Protein AF-A0A7S3DU22-F1 (afdb_monomer_lite)

InterPro domains:
  IPR006869 Domain of unknown function DUF547 [PF04784] (2-122)

Organism: NCBI:txid265537

Foldseek 3Di:
DLLQVLLLVLQVLLVVLCVPPNCDPDPVSNVCQQVPRWDDDPPDIDGNLCSVCVAQVLQHDDVPHPHTPADPPDRPCNVRHDPDHDPLSVLSHCSPDPQNDPLNGADPVCNVVSSVVSVVSQCPPPVRDDDDPVPD

Radius of gyration: 16.0 Å; chains: 1; bounding box: 36×50×36 Å

Secondary structure (DSSP, 8-state):
-HHHHHHHHHHHHHHHHHHHH---SSHHHHHHHHHH-EEEETTEEEEHHIIIIIIITTTPPPTT-SS-SS-TTT-TTGGGS-SS--TTHHHHS--S-TT--S-----TTTHHHHHHHHHHHHHH-TTT----GGG-

Structure (mmCIF, N/CA/C/O backbone):
data_AF-A0A7S3DU22-F1
#
_entry.id   AF-A0A7S3DU22-F1
#
loop_
_atom_site.group_PDB
_atom_site.id
_atom_site.type_symbol
_atom_site.label_atom_id
_atom_site.label_alt_id
_atom_site.label_comp_id
_atom_site.label_asym_id
_atom_site.label_entity_id
_atom_site.label_seq_id
_atom_site.pdbx_PDB_ins_code
_atom_site.Cartn_x
_atom_site.Cartn_y
_atom_site.Cartn_z
_atom_site.occupancy
_atom_site.B_iso_or_equiv
_atom_site.auth_seq_id
_atom_site.auth_comp_id
_atom_site.auth_asym_id
_atom_site.auth_atom_id
_atom_site.pdbx_PDB_model_num
ATOM 1 N N . GLY A 1 1 ? -15.114 -3.976 3.021 1.00 79.69 1 GLY A N 1
ATOM 2 C CA . GLY A 1 1 ? -15.149 -2.607 2.459 1.00 79.69 1 GLY A CA 1
ATOM 3 C C . GLY A 1 1 ? -13.791 -1.922 2.458 1.00 79.69 1 GLY A C 1
ATOM 4 O O . GLY A 1 1 ? -13.245 -1.706 1.386 1.00 79.69 1 GLY A O 1
ATOM 5 N N . LYS A 1 2 ? -13.239 -1.592 3.639 1.00 89.19 2 LYS A N 1
ATOM 6 C CA . LYS A 1 2 ? -11.999 -0.796 3.783 1.00 89.19 2 LYS A CA 1
ATOM 7 C C . LYS A 1 2 ? -10.802 -1.326 2.975 1.00 89.19 2 LYS A C 1
ATOM 9 O O . LYS A 1 2 ? -10.173 -0.548 2.272 1.00 89.19 2 LYS A O 1
ATOM 14 N N . ILE A 1 3 ? -10.529 -2.634 3.031 1.00 93.38 3 ILE A N 1
ATOM 15 C CA . ILE A 1 3 ? -9.405 -3.255 2.303 1.00 93.38 3 ILE A CA 1
ATOM 16 C C . ILE A 1 3 ? -9.592 -3.134 0.784 1.00 93.38 3 ILE A C 1
ATOM 18 O O . ILE A 1 3 ? -8.701 -2.630 0.115 1.00 93.38 3 ILE A O 1
ATOM 22 N N . ALA A 1 4 ? -10.762 -3.509 0.252 1.00 93.75 4 ALA A N 1
ATOM 23 C CA . ALA A 1 4 ? -11.066 -3.396 -1.179 1.00 93.75 4 ALA A CA 1
ATOM 24 C C . ALA A 1 4 ? -10.881 -1.956 -1.693 1.00 93.75 4 ALA A C 1
ATOM 26 O O . ALA A 1 4 ? -10.194 -1.727 -2.685 1.00 93.75 4 ALA A O 1
ATOM 27 N N . PHE A 1 5 ? -11.424 -0.972 -0.964 1.00 93.50 5 PHE A N 1
ATOM 28 C CA . PHE A 1 5 ? -11.207 0.445 -1.265 1.00 93.50 5 PHE A CA 1
ATOM 29 C C . PHE A 1 5 ? -9.720 0.815 -1.238 1.00 93.50 5 PHE A C 1
ATOM 31 O O . PHE A 1 5 ? -9.230 1.460 -2.161 1.00 93.50 5 PHE A O 1
ATOM 38 N N . GLY A 1 6 ? -8.999 0.395 -0.198 1.00 94.19 6 GLY A N 1
ATOM 39 C CA . GLY A 1 6 ? -7.589 0.717 -0.036 1.00 94.19 6 GLY A CA 1
ATOM 40 C C . GLY A 1 6 ? -6.708 0.124 -1.137 1.00 94.19 6 GLY A C 1
ATOM 41 O O . GLY A 1 6 ? -5.848 0.837 -1.648 1.00 94.19 6 GLY A O 1
ATOM 42 N N . ILE A 1 7 ? -6.948 -1.122 -1.554 1.00 93.88 7 ILE A N 1
ATOM 43 C CA . ILE A 1 7 ? -6.224 -1.751 -2.669 1.00 93.88 7 ILE A CA 1
ATOM 44 C C . ILE A 1 7 ? -6.516 -1.007 -3.976 1.00 93.88 7 ILE A C 1
ATOM 46 O O . ILE A 1 7 ? -5.590 -0.602 -4.676 1.00 93.88 7 ILE A O 1
ATOM 50 N N . ASN A 1 8 ? -7.793 -0.758 -4.282 1.00 93.38 8 ASN A N 1
ATOM 51 C CA . ASN A 1 8 ? -8.176 -0.056 -5.508 1.00 93.38 8 ASN A CA 1
ATOM 52 C C . ASN A 1 8 ? -7.576 1.349 -5.582 1.00 93.38 8 ASN A C 1
ATOM 54 O O . ASN A 1 8 ? -7.065 1.749 -6.628 1.00 93.38 8 ASN A O 1
ATOM 58 N N . LEU A 1 9 ? -7.620 2.095 -4.476 1.00 94.12 9 LEU A N 1
ATOM 59 C CA . LEU A 1 9 ? -7.072 3.443 -4.426 1.00 94.12 9 LEU A CA 1
ATOM 60 C C . LEU A 1 9 ? -5.546 3.428 -4.565 1.00 94.12 9 LEU A C 1
ATOM 62 O O . LEU A 1 9 ? -5.014 4.230 -5.326 1.00 94.12 9 LEU A O 1
ATOM 66 N N . TYR A 1 10 ? -4.843 2.490 -3.921 1.00 93.75 10 TYR A N 1
ATOM 67 C CA . TYR A 1 10 ? -3.401 2.315 -4.125 1.00 93.75 10 TYR A CA 1
ATOM 68 C C . TYR A 1 10 ? -3.068 2.047 -5.596 1.00 93.75 10 TYR A C 1
ATOM 70 O O . TYR A 1 10 ? -2.257 2.759 -6.186 1.00 93.75 10 TYR A O 1
ATOM 78 N N . ASN A 1 11 ? -3.751 1.077 -6.212 1.00 91.75 11 ASN A N 1
ATOM 79 C CA . ASN A 1 11 ? -3.520 0.687 -7.603 1.00 91.75 11 ASN A CA 1
ATOM 80 C C . ASN A 1 11 ? -3.802 1.844 -8.577 1.00 91.75 11 ASN A C 1
ATOM 82 O O . ASN A 1 11 ? -3.074 2.024 -9.555 1.00 91.75 11 ASN A O 1
ATOM 86 N N . LEU A 1 12 ? -4.822 2.662 -8.302 1.00 91.38 12 LEU A N 1
ATOM 87 C CA . LEU A 1 12 ? -5.103 3.879 -9.064 1.00 91.38 12 LEU A CA 1
ATOM 88 C C . LEU A 1 12 ? -4.006 4.940 -8.881 1.00 91.38 12 LEU A C 1
ATOM 90 O O . LEU A 1 12 ? -3.535 5.507 -9.867 1.00 91.38 12 LEU A O 1
ATOM 94 N N . MET A 1 13 ? -3.588 5.198 -7.638 1.00 93.06 13 MET A N 1
ATOM 95 C CA . MET A 1 13 ? -2.544 6.177 -7.314 1.00 93.06 13 MET A CA 1
ATOM 96 C C . MET A 1 13 ? -1.204 5.813 -7.958 1.00 93.06 13 MET A C 1
ATOM 98 O O . MET A 1 13 ? -0.550 6.698 -8.503 1.00 93.06 13 MET A O 1
ATOM 102 N N . ILE A 1 14 ? -0.818 4.532 -7.962 1.00 90.69 14 ILE A N 1
ATOM 103 C CA . ILE A 1 14 ? 0.402 4.050 -8.630 1.00 90.69 14 ILE A CA 1
ATOM 104 C C . ILE A 1 14 ? 0.351 4.351 -10.127 1.00 90.69 14 ILE A C 1
ATOM 106 O O . ILE A 1 14 ? 1.247 5.016 -10.647 1.00 90.69 14 ILE A O 1
ATOM 110 N N . LYS A 1 15 ? -0.725 3.933 -10.811 1.00 88.88 15 LYS A N 1
ATOM 111 C CA . LYS A 1 15 ? -0.902 4.175 -12.252 1.00 88.88 15 LYS A CA 1
ATOM 112 C C . LYS A 1 15 ? -0.843 5.670 -12.574 1.00 88.88 15 LYS A C 1
ATOM 114 O O . LYS A 1 15 ? -0.136 6.080 -13.491 1.00 88.88 15 LYS A O 1
ATOM 119 N N . TYR A 1 16 ? -1.546 6.495 -11.799 1.00 91.69 16 TYR A N 1
ATOM 120 C CA . TYR A 1 16 ? -1.536 7.944 -11.987 1.00 91.69 16 TYR A CA 1
ATOM 121 C C . TYR A 1 16 ? -0.150 8.557 -11.745 1.00 91.69 16 TYR A C 1
ATOM 123 O O . TYR A 1 16 ? 0.304 9.384 -12.535 1.00 91.69 16 TYR A O 1
ATOM 131 N N . ALA A 1 17 ? 0.537 8.152 -10.677 1.00 92.12 17 ALA A N 1
ATOM 132 C CA . ALA A 1 17 ? 1.871 8.641 -10.359 1.00 92.12 17 ALA A CA 1
ATOM 133 C C . ALA A 1 17 ? 2.877 8.296 -11.464 1.00 92.12 17 ALA A C 1
ATOM 135 O O . ALA A 1 17 ? 3.629 9.170 -11.884 1.00 92.12 17 ALA A O 1
ATOM 136 N N . PHE A 1 18 ? 2.837 7.076 -12.003 1.00 88.75 18 PHE A N 1
ATOM 137 C CA . PHE A 1 18 ? 3.695 6.679 -13.121 1.00 88.75 18 PHE A CA 1
ATOM 138 C C . PHE A 1 18 ? 3.474 7.551 -14.355 1.00 88.75 18 PHE A C 1
ATOM 140 O O . PHE A 1 18 ? 4.440 8.014 -14.954 1.00 88.75 18 PHE A O 1
ATOM 147 N N . LEU A 1 19 ? 2.216 7.848 -14.692 1.00 89.31 19 LEU A N 1
ATOM 148 C CA . LEU A 1 19 ? 1.888 8.733 -15.813 1.00 89.31 19 LEU A CA 1
ATOM 149 C C . LEU A 1 19 ? 2.356 10.179 -15.597 1.00 89.31 19 LEU A C 1
ATOM 151 O O . LEU A 1 19 ? 2.603 10.891 -16.567 1.00 89.31 19 LEU A O 1
ATOM 155 N N . LYS A 1 20 ? 2.429 10.645 -14.345 1.00 93.25 20 LYS A N 1
ATOM 156 C CA . LYS A 1 20 ? 2.750 12.044 -14.028 1.00 93.25 20 LYS A CA 1
ATOM 157 C C . LYS A 1 20 ? 4.223 12.313 -13.777 1.00 93.25 20 LYS A C 1
ATOM 159 O O . LYS A 1 20 ? 4.688 13.385 -14.148 1.00 93.25 20 LYS A O 1
ATOM 164 N N . VAL A 1 21 ? 4.926 11.398 -13.115 1.00 90.19 21 VAL A N 1
ATOM 165 C CA . VAL A 1 21 ? 6.315 11.614 -12.677 1.00 90.19 21 VAL A CA 1
ATOM 166 C C . VAL A 1 21 ? 7.272 10.492 -13.089 1.00 90.19 21 VAL A C 1
ATOM 168 O O . VAL A 1 21 ? 8.464 10.604 -12.824 1.00 90.19 21 VAL A O 1
ATOM 171 N N . GLY A 1 22 ? 6.778 9.439 -13.749 1.00 86.44 22 GLY A N 1
ATOM 172 C CA . GLY A 1 22 ? 7.570 8.272 -14.141 1.00 86.44 22 GLY A CA 1
ATOM 173 C C . GLY A 1 22 ? 7.781 7.260 -13.009 1.00 86.44 22 GLY A C 1
ATOM 174 O O . GLY A 1 22 ? 7.617 7.563 -11.826 1.00 86.44 22 GLY A O 1
ATOM 175 N N . ALA A 1 23 ? 8.143 6.033 -13.385 1.00 73.69 23 ALA A N 1
ATOM 176 C CA . ALA A 1 23 ? 8.562 4.978 -12.468 1.00 73.69 23 ALA A CA 1
ATOM 177 C C . ALA A 1 23 ? 10.092 4.951 -12.479 1.00 73.69 23 ALA A C 1
ATOM 179 O O . ALA A 1 23 ? 10.669 4.388 -13.397 1.00 73.69 23 ALA A O 1
ATOM 180 N N . GLY A 1 24 ? 10.734 5.640 -11.530 1.00 75.00 24 GLY A N 1
ATOM 181 C CA . GLY A 1 24 ? 12.179 5.895 -11.559 1.00 75.00 24 GLY A CA 1
ATOM 182 C C . GLY A 1 24 ? 13.042 4.690 -11.967 1.00 75.00 24 GLY A C 1
ATOM 183 O O . GLY A 1 24 ? 12.810 3.574 -11.513 1.00 75.00 24 GLY A O 1
ATOM 184 N N . ASP A 1 25 ? 14.068 4.942 -12.781 1.00 79.25 25 ASP A N 1
ATOM 185 C CA . ASP A 1 25 ? 14.773 3.900 -13.551 1.00 79.25 25 ASP A CA 1
ATOM 186 C C . ASP A 1 25 ? 15.778 3.051 -12.747 1.00 79.25 25 ASP A C 1
ATOM 188 O O . ASP A 1 25 ? 16.435 2.166 -13.288 1.00 79.25 25 ASP A O 1
ATOM 192 N N . THR A 1 26 ? 15.940 3.330 -11.451 1.00 85.94 26 THR A N 1
ATOM 193 C CA . THR A 1 26 ? 16.895 2.648 -10.562 1.00 85.94 26 THR A CA 1
ATOM 194 C C . THR A 1 26 ? 16.232 2.279 -9.243 1.00 85.94 26 THR A C 1
ATOM 196 O O . THR A 1 26 ? 15.275 2.933 -8.826 1.00 85.94 26 THR A O 1
ATOM 199 N N . ASP A 1 27 ? 16.773 1.291 -8.528 1.00 84.06 27 ASP A N 1
ATOM 200 C CA . ASP A 1 27 ? 16.242 0.880 -7.218 1.00 84.06 27 ASP A CA 1
ATOM 201 C C . ASP A 1 27 ? 16.176 2.042 -6.220 1.00 84.06 27 ASP A C 1
ATOM 203 O O . ASP A 1 27 ? 15.188 2.198 -5.499 1.00 84.06 27 ASP A O 1
ATOM 207 N N . TYR A 1 28 ? 17.189 2.914 -6.226 1.00 86.62 28 TYR A N 1
ATOM 208 C CA . TYR A 1 28 ? 17.188 4.125 -5.408 1.00 86.62 28 TYR A CA 1
ATOM 209 C C . TYR A 1 28 ? 16.061 5.084 -5.810 1.00 86.62 28 TYR A C 1
ATOM 211 O O . TYR A 1 28 ? 15.317 5.558 -4.951 1.00 86.62 28 TYR A O 1
ATOM 219 N N . ASN A 1 29 ? 15.880 5.341 -7.108 1.00 87.94 29 ASN A N 1
ATOM 220 C CA . ASN A 1 29 ? 14.818 6.227 -7.580 1.00 87.94 29 ASN A CA 1
ATOM 221 C C . ASN A 1 29 ? 13.426 5.645 -7.302 1.00 87.94 29 ASN A C 1
ATOM 223 O O . ASN A 1 29 ? 12.519 6.397 -6.943 1.00 87.94 29 ASN A O 1
ATOM 227 N N . ARG A 1 30 ? 13.256 4.318 -7.381 1.00 87.19 30 ARG A N 1
ATOM 228 C CA . ARG A 1 30 ? 12.022 3.638 -6.959 1.00 87.19 30 ARG A CA 1
ATOM 229 C C . ARG A 1 30 ? 11.790 3.817 -5.464 1.00 87.19 30 ARG A C 1
ATOM 231 O O . ARG A 1 30 ? 10.698 4.216 -5.067 1.00 87.19 30 ARG A O 1
ATOM 238 N N . LEU A 1 31 ? 12.808 3.609 -4.628 1.00 88.00 31 LEU A N 1
ATOM 239 C CA . LEU A 1 31 ? 12.696 3.841 -3.186 1.00 88.00 31 LEU A CA 1
ATOM 240 C C . LEU A 1 31 ? 12.258 5.283 -2.889 1.00 88.00 31 LEU A C 1
ATOM 242 O O . LEU A 1 31 ? 11.320 5.495 -2.118 1.00 88.00 31 LEU A O 1
ATOM 246 N N . VAL A 1 32 ? 12.891 6.274 -3.523 1.00 90.81 32 VAL A N 1
ATOM 247 C CA . VAL A 1 32 ? 12.516 7.688 -3.382 1.00 90.81 32 VAL A CA 1
ATOM 248 C C . VAL A 1 32 ? 11.077 7.916 -3.840 1.00 90.81 32 VAL A C 1
ATOM 250 O O . VAL A 1 32 ? 10.312 8.555 -3.118 1.00 90.81 32 VAL A O 1
ATOM 253 N N . PHE A 1 33 ? 10.677 7.352 -4.981 1.00 92.38 33 PHE A N 1
ATOM 254 C CA . PHE A 1 33 ? 9.317 7.445 -5.507 1.00 92.38 33 PHE A CA 1
ATOM 255 C C . PHE A 1 33 ? 8.278 6.974 -4.478 1.00 92.38 33 PHE A C 1
ATOM 257 O O . PHE A 1 33 ? 7.391 7.747 -4.113 1.00 92.38 33 PHE A O 1
ATOM 264 N N . PHE A 1 34 ? 8.429 5.761 -3.933 1.00 91.62 34 PHE A N 1
ATOM 265 C CA . PHE A 1 34 ? 7.466 5.193 -2.980 1.00 91.62 34 PHE A CA 1
ATOM 266 C C . PHE A 1 34 ? 7.403 5.963 -1.647 1.00 91.62 34 PHE A C 1
ATOM 268 O O . PHE A 1 34 ? 6.370 5.949 -0.977 1.00 91.62 34 PHE A O 1
ATOM 275 N N . ASN A 1 35 ? 8.482 6.656 -1.266 1.00 92.31 35 ASN A N 1
ATOM 276 C CA . ASN A 1 35 ? 8.556 7.435 -0.026 1.00 92.31 35 ASN A CA 1
ATOM 277 C C . ASN A 1 35 ? 8.152 8.912 -0.182 1.00 92.31 35 ASN A C 1
ATOM 279 O O . ASN A 1 35 ? 7.833 9.565 0.813 1.00 92.31 35 ASN A O 1
ATOM 283 N N . LYS A 1 36 ? 8.205 9.477 -1.395 1.00 93.75 36 LYS A N 1
ATOM 284 C CA . LYS A 1 36 ? 7.991 10.918 -1.626 1.00 93.75 36 LYS A CA 1
ATOM 285 C C . LYS A 1 36 ? 6.707 11.231 -2.373 1.00 93.75 36 LYS A C 1
ATOM 287 O O . LYS A 1 36 ? 6.044 12.212 -2.030 1.00 93.75 36 LYS A O 1
ATOM 292 N N . VAL A 1 37 ? 6.341 10.431 -3.373 1.00 95.50 37 VAL A N 1
ATOM 293 C CA . VAL A 1 37 ? 5.106 10.673 -4.121 1.00 95.50 37 VAL A CA 1
ATOM 294 C C . VAL A 1 37 ? 3.928 10.478 -3.182 1.00 95.50 37 VAL A C 1
ATOM 296 O O . VAL A 1 37 ? 3.799 9.438 -2.541 1.00 95.50 37 VAL A O 1
ATOM 299 N N . SER A 1 38 ? 3.105 11.518 -3.077 1.00 96.94 38 SER A N 1
ATOM 300 C CA . SER A 1 38 ? 2.069 11.609 -2.058 1.00 96.94 38 SER A CA 1
ATOM 301 C C . SER A 1 38 ? 0.761 12.125 -2.635 1.00 96.94 38 SER A C 1
ATOM 303 O O . SER A 1 38 ? 0.746 12.978 -3.521 1.00 96.94 38 SER A O 1
ATOM 305 N N . PHE A 1 39 ? -0.340 11.643 -2.074 1.00 97.56 39 PHE A N 1
ATOM 306 C CA . PHE A 1 39 ? -1.696 12.009 -2.447 1.00 97.56 39 PHE A CA 1
ATOM 307 C C . PHE A 1 39 ? -2.444 12.533 -1.232 1.00 97.56 39 PHE A C 1
ATOM 309 O O . PHE A 1 39 ? -2.294 12.029 -0.117 1.00 97.56 39 PHE A O 1
ATOM 316 N N . ARG A 1 40 ? -3.283 13.546 -1.449 1.00 97.69 40 ARG A N 1
ATOM 317 C CA . ARG A 1 40 ? -4.237 13.998 -0.440 1.00 97.69 40 ARG A CA 1
ATOM 318 C C . ARG A 1 40 ? -5.500 13.148 -0.542 1.00 97.69 40 ARG A C 1
ATOM 320 O O . ARG A 1 40 ? -6.157 13.153 -1.579 1.00 97.69 40 ARG A O 1
ATOM 327 N N . VAL A 1 41 ? -5.846 12.460 0.541 1.00 96.19 41 VAL A N 1
ATOM 328 C CA . VAL A 1 41 ? -7.070 11.660 0.658 1.00 96.19 41 VAL A CA 1
ATOM 329 C C . VAL A 1 41 ? -7.827 12.139 1.891 1.00 96.19 41 VAL A C 1
ATOM 331 O O . VAL A 1 41 ? -7.392 11.945 3.029 1.00 96.19 41 VAL A O 1
ATOM 334 N N . GLY A 1 42 ? -8.947 12.825 1.660 1.00 94.00 42 GLY A N 1
ATOM 335 C CA . GLY A 1 42 ? -9.660 13.540 2.717 1.00 94.00 42 GLY A CA 1
ATOM 336 C C . GLY A 1 42 ? -8.769 14.618 3.367 1.00 94.00 42 GLY A C 1
ATOM 337 O O . GLY A 1 42 ? -8.139 15.397 2.645 1.00 94.00 42 GLY A O 1
ATOM 338 N N . PRO A 1 43 ? -8.688 14.686 4.710 1.00 95.94 43 PRO A N 1
ATOM 339 C CA . PRO A 1 43 ? -7.911 15.710 5.411 1.00 95.94 43 PRO A CA 1
ATOM 340 C C . PRO A 1 43 ? -6.406 15.405 5.498 1.00 95.94 43 PRO A C 1
ATOM 342 O O . PRO A 1 43 ? -5.647 16.235 5.998 1.00 95.94 43 PRO A O 1
ATOM 345 N N . HIS A 1 44 ? -5.957 14.233 5.044 1.00 96.75 44 HIS A N 1
ATOM 346 C CA . HIS A 1 44 ? -4.594 13.753 5.265 1.00 96.75 44 HIS A CA 1
ATOM 347 C C . HIS A 1 44 ? -3.835 13.524 3.957 1.00 96.75 44 HIS A C 1
ATOM 349 O O . HIS A 1 44 ? -4.424 13.357 2.888 1.00 96.75 44 HIS A O 1
ATOM 355 N N . ILE A 1 45 ? -2.508 13.523 4.061 1.00 97.50 45 ILE A N 1
ATOM 356 C CA . ILE A 1 45 ? -1.588 13.212 2.967 1.00 97.50 45 ILE A CA 1
ATOM 357 C C . ILE A 1 45 ? -0.982 11.834 3.235 1.00 97.50 45 ILE A C 1
ATOM 359 O O . ILE A 1 45 ? -0.666 11.506 4.382 1.00 97.50 45 ILE A O 1
ATOM 363 N N . TYR A 1 46 ? -0.842 11.044 2.176 1.00 97.50 46 TYR A N 1
ATOM 364 C CA . TYR A 1 46 ? -0.289 9.697 2.218 1.00 97.50 46 TYR A CA 1
ATOM 365 C C . TYR A 1 46 ? 0.695 9.513 1.074 1.00 97.50 46 TYR A C 1
ATOM 367 O O . TYR A 1 46 ? 0.339 9.764 -0.079 1.00 97.50 46 TYR A O 1
ATOM 375 N N . ASN A 1 47 ? 1.899 9.041 1.379 1.00 96.06 47 ASN A N 1
ATOM 376 C CA . ASN A 1 47 ? 2.745 8.405 0.371 1.00 96.06 47 ASN A CA 1
ATOM 377 C C . ASN A 1 47 ? 2.386 6.912 0.231 1.00 96.06 47 ASN A C 1
ATOM 379 O O . ASN A 1 47 ? 1.513 6.388 0.933 1.00 96.06 47 ASN A O 1
ATOM 383 N N . PHE A 1 48 ? 3.050 6.205 -0.680 1.00 94.81 48 PHE A N 1
ATOM 384 C CA . PHE A 1 48 ? 2.766 4.786 -0.894 1.00 94.81 48 PHE A CA 1
ATOM 385 C C . PHE A 1 48 ? 3.144 3.909 0.308 1.00 94.81 48 PHE A C 1
ATOM 387 O O . PHE A 1 48 ? 2.438 2.944 0.594 1.00 94.81 48 PHE A O 1
ATOM 394 N N . GLN A 1 49 ? 4.196 4.259 1.055 1.00 94.31 49 GLN A N 1
ATOM 395 C CA . GLN A 1 49 ? 4.577 3.549 2.281 1.00 94.31 49 GLN A CA 1
ATOM 396 C C . GLN A 1 49 ? 3.548 3.738 3.405 1.00 94.31 49 GLN A C 1
ATOM 398 O O . GLN A 1 49 ? 3.201 2.768 4.079 1.00 94.31 49 GLN A O 1
ATOM 403 N N . ASP A 1 50 ? 3.014 4.947 3.574 1.00 96.38 50 ASP A N 1
ATOM 404 C CA . ASP A 1 50 ? 1.931 5.263 4.506 1.00 96.38 50 ASP A CA 1
ATOM 405 C C . ASP A 1 50 ? 0.688 4.434 4.178 1.00 96.38 50 ASP A C 1
ATOM 407 O O . ASP A 1 50 ? 0.032 3.893 5.065 1.00 96.38 50 ASP A O 1
ATOM 411 N N . TRP A 1 51 ? 0.361 4.308 2.894 1.00 96.25 51 TRP A N 1
ATOM 412 C CA . TRP A 1 51 ? -0.819 3.572 2.466 1.00 96.25 51 TRP A CA 1
ATOM 413 C C . TRP A 1 51 ? -0.655 2.058 2.635 1.00 96.25 51 TRP A C 1
ATOM 415 O O . TRP A 1 51 ? -1.502 1.396 3.234 1.00 96.25 51 TRP A O 1
ATOM 425 N N . GLU A 1 52 ? 0.450 1.499 2.146 1.00 94.75 52 GLU A N 1
ATOM 426 C CA . GLU A 1 52 ? 0.706 0.062 2.210 1.00 94.75 52 GLU A CA 1
ATOM 427 C C . GLU A 1 52 ? 1.013 -0.390 3.641 1.00 94.75 52 GLU A C 1
ATOM 429 O O . GLU A 1 52 ? 0.315 -1.235 4.199 1.00 94.75 52 GLU A O 1
ATOM 434 N N . ASN A 1 53 ? 2.039 0.185 4.267 1.00 95.25 53 ASN A N 1
ATOM 435 C CA . ASN A 1 53 ? 2.518 -0.262 5.571 1.00 95.25 53 ASN A CA 1
ATOM 436 C C . ASN A 1 53 ? 1.722 0.348 6.725 1.00 95.25 53 ASN A C 1
ATOM 438 O O . ASN A 1 53 ? 1.456 -0.342 7.708 1.00 95.25 53 ASN A O 1
ATOM 442 N N . GLY A 1 54 ? 1.327 1.616 6.597 1.00 95.94 54 GLY A N 1
ATOM 443 C CA . GLY A 1 54 ? 0.548 2.340 7.600 1.00 95.94 54 GLY A CA 1
ATOM 444 C C . GLY A 1 54 ? -0.919 1.909 7.638 1.00 95.94 54 GLY A C 1
ATOM 445 O O . GLY A 1 54 ? -1.407 1.496 8.686 1.00 95.94 54 GLY A O 1
ATOM 446 N N . ILE A 1 55 ? -1.624 1.964 6.505 1.00 96.44 55 ILE A N 1
ATOM 447 C CA . ILE A 1 55 ? -3.067 1.679 6.444 1.00 96.44 55 ILE A CA 1
ATOM 448 C C . ILE A 1 55 ? -3.344 0.189 6.219 1.00 96.44 55 ILE A C 1
ATOM 450 O O . ILE A 1 55 ? 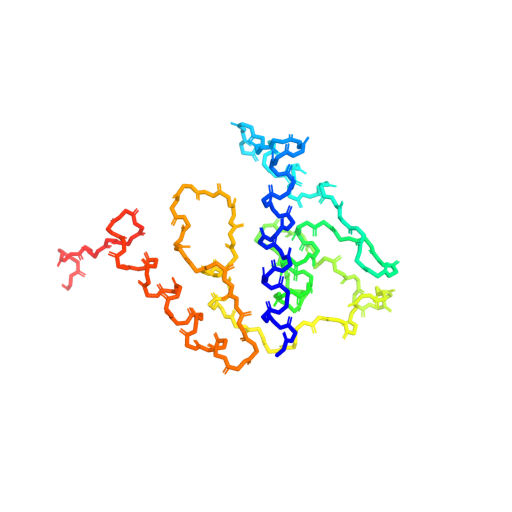-3.948 -0.455 7.078 1.00 96.44 55 ILE A O 1
ATOM 454 N N . LEU A 1 56 ? -2.911 -0.377 5.089 1.00 95.75 56 LEU A N 1
ATOM 455 C CA . LEU A 1 56 ? -3.332 -1.715 4.653 1.00 95.75 56 LEU A CA 1
ATOM 456 C C . LEU A 1 56 ? -2.720 -2.851 5.474 1.00 95.75 56 LEU A C 1
ATOM 458 O O . LEU A 1 56 ? -3.398 -3.831 5.775 1.00 95.75 56 LEU A O 1
ATOM 462 N N . ARG A 1 57 ? -1.456 -2.711 5.880 1.00 95.38 57 ARG A N 1
ATOM 463 C CA . ARG A 1 57 ? -0.759 -3.687 6.730 1.00 95.38 57 ARG A CA 1
ATOM 464 C C . ARG A 1 57 ? -0.922 -3.398 8.224 1.00 95.38 57 ARG A C 1
ATOM 466 O O . ARG A 1 57 ? -0.148 -3.929 9.015 1.00 95.38 57 ARG A O 1
ATOM 473 N N . GLY A 1 58 ? -1.891 -2.574 8.630 1.00 95.25 58 GLY A N 1
ATOM 474 C CA . GLY A 1 58 ? -2.185 -2.330 10.047 1.00 95.25 58 GLY A CA 1
ATOM 475 C C . GLY A 1 58 ? -1.031 -1.662 10.800 1.00 95.25 58 GLY A C 1
ATOM 476 O O . GLY A 1 58 ? -0.672 -2.080 11.900 1.00 95.25 58 GLY A O 1
ATOM 477 N N . ASN A 1 59 ? -0.401 -0.664 10.177 1.00 95.94 59 ASN A N 1
ATOM 478 C CA . ASN A 1 59 ? 0.760 0.062 10.691 1.00 95.94 59 ASN A CA 1
ATOM 479 C C . ASN A 1 59 ? 1.935 -0.845 11.095 1.00 95.94 59 ASN A C 1
ATOM 481 O O . ASN A 1 59 ? 2.660 -0.57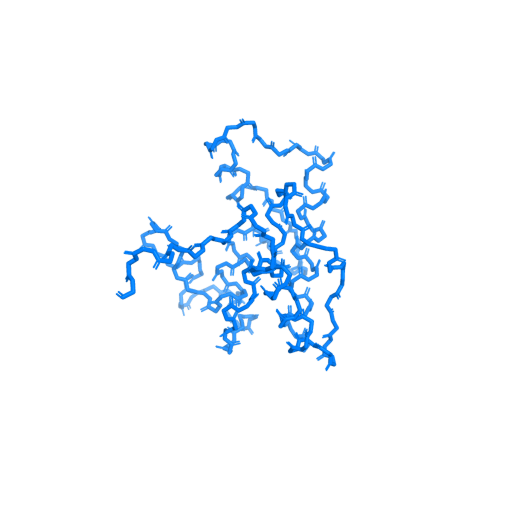9 12.058 1.00 95.94 59 ASN A O 1
ATOM 485 N N . ARG A 1 60 ? 2.117 -1.954 10.370 1.00 92.81 60 ARG A N 1
ATOM 486 C CA . ARG A 1 60 ? 3.258 -2.852 10.555 1.00 92.81 60 ARG A CA 1
ATOM 487 C C . ARG A 1 60 ? 4.517 -2.226 9.973 1.00 92.81 60 ARG A C 1
ATOM 489 O O . ARG A 1 60 ? 4.500 -1.478 9.000 1.00 92.81 60 ARG A O 1
ATOM 496 N N . LYS A 1 61 ? 5.642 -2.583 10.580 1.00 92.44 61 LYS A N 1
ATOM 497 C CA . LYS A 1 61 ? 6.966 -2.159 10.139 1.00 92.44 61 LYS A CA 1
ATOM 498 C C . LYS A 1 61 ? 7.224 -2.648 8.704 1.00 92.44 61 LYS A C 1
ATOM 500 O O . LYS A 1 61 ? 6.951 -3.808 8.375 1.00 92.44 61 LYS A O 1
ATOM 505 N N . ALA A 1 62 ? 7.715 -1.756 7.847 1.00 89.06 62 ALA A N 1
ATOM 506 C CA . ALA A 1 62 ? 8.174 -2.138 6.515 1.00 89.06 62 ALA A CA 1
ATOM 507 C C . ALA A 1 62 ? 9.468 -2.970 6.630 1.00 89.06 62 ALA A C 1
ATOM 509 O O . ALA A 1 62 ? 10.208 -2.800 7.610 1.00 89.06 62 ALA A O 1
ATOM 510 N N . PRO A 1 63 ? 9.763 -3.862 5.669 1.00 84.94 63 PRO A N 1
ATOM 511 C CA . PRO A 1 63 ? 11.052 -4.546 5.617 1.00 84.94 63 PRO A CA 1
ATOM 512 C C . PRO A 1 63 ? 12.205 -3.540 5.730 1.00 84.94 63 PRO A C 1
ATOM 514 O O . PRO A 1 63 ? 12.174 -2.490 5.094 1.00 84.94 63 PRO A O 1
ATOM 517 N N . TYR A 1 64 ? 13.190 -3.840 6.579 1.00 84.38 64 TYR A N 1
ATOM 518 C CA . TYR A 1 64 ? 14.391 -3.015 6.800 1.00 84.38 64 TYR A CA 1
ATOM 519 C C . TYR A 1 64 ? 14.167 -1.598 7.363 1.00 84.38 64 TYR A C 1
ATOM 521 O O . TYR A 1 64 ? 15.137 -0.879 7.590 1.00 84.38 64 TYR A O 1
ATOM 529 N N . ALA A 1 65 ? 12.928 -1.189 7.659 1.00 88.31 65 ALA A N 1
ATOM 530 C CA . ALA A 1 65 ? 12.679 0.075 8.349 1.00 88.31 65 ALA A CA 1
ATOM 531 C C . ALA A 1 65 ? 13.234 0.037 9.786 1.00 88.31 65 ALA A C 1
ATOM 533 O O . ALA A 1 65 ? 13.588 -1.021 10.309 1.00 88.31 65 ALA A O 1
ATOM 534 N N . LEU A 1 66 ? 13.268 1.175 10.481 1.00 89.81 66 LEU A N 1
ATOM 535 C CA . LEU A 1 66 ? 13.587 1.226 11.918 1.00 89.81 66 LEU A CA 1
ATOM 536 C C . LEU A 1 66 ? 12.321 1.310 12.779 1.00 89.81 66 LEU A C 1
ATOM 538 O O . LEU A 1 66 ? 12.241 0.637 13.807 1.00 89.81 66 LEU A O 1
ATOM 542 N N . SER A 1 67 ? 11.294 2.012 12.298 1.00 92.12 67 SER A N 1
ATOM 543 C CA . SER A 1 67 ? 10.015 2.231 12.978 1.00 92.12 67 SER A CA 1
ATOM 544 C C . SER A 1 67 ? 8.810 1.881 12.097 1.00 92.12 67 SER A C 1
ATOM 546 O O . SER A 1 67 ? 8.939 1.592 10.909 1.00 92.12 67 SER A O 1
ATOM 548 N N . VAL A 1 68 ? 7.623 1.897 12.706 1.00 94.56 68 VAL A N 1
ATOM 549 C CA . VAL A 1 68 ? 6.336 1.904 11.989 1.00 94.56 68 VAL A CA 1
ATOM 550 C C . VAL A 1 68 ? 6.107 3.253 11.292 1.00 94.56 68 VAL A C 1
ATOM 552 O O . VAL A 1 68 ? 6.802 4.219 11.611 1.00 94.56 68 VAL A O 1
ATOM 555 N N . GLN A 1 69 ? 5.142 3.317 10.369 1.00 94.44 69 GLN A N 1
ATOM 556 C CA . GLN A 1 69 ? 4.854 4.536 9.598 1.00 94.44 69 GLN A CA 1
ATOM 557 C C . GLN A 1 69 ? 4.166 5.602 10.454 1.00 94.44 69 GLN A C 1
ATOM 559 O O . GLN A 1 69 ? 4.555 6.765 10.455 1.00 94.44 69 GLN A O 1
ATOM 564 N N . PHE A 1 70 ? 3.156 5.196 11.225 1.00 95.94 70 PHE A N 1
ATOM 565 C CA . PHE A 1 70 ? 2.352 6.103 12.037 1.00 95.94 70 PHE A CA 1
ATOM 566 C C . PHE A 1 70 ? 2.730 5.985 13.510 1.00 95.94 70 PHE A C 1
ATOM 568 O O . PHE A 1 70 ? 2.733 4.892 14.088 1.00 95.94 70 PHE A O 1
ATOM 575 N N . SER A 1 71 ? 3.020 7.119 14.146 1.00 94.44 71 SER A N 1
ATOM 576 C CA . SER A 1 71 ? 3.245 7.176 15.593 1.00 94.44 71 SER A CA 1
ATOM 577 C C . SER A 1 71 ? 2.002 6.679 16.330 1.00 94.44 71 SER A C 1
ATOM 579 O O . SER A 1 71 ? 0.947 7.303 16.249 1.00 94.44 71 SER A O 1
ATOM 581 N N . LYS A 1 72 ? 2.139 5.598 17.111 1.00 91.06 72 LYS A N 1
ATOM 582 C CA . LYS A 1 72 ? 1.034 4.947 17.846 1.00 91.06 72 LYS A CA 1
ATOM 583 C C . LYS A 1 72 ? 0.313 5.849 18.858 1.00 91.06 72 LYS A C 1
ATOM 585 O O . LYS A 1 72 ? -0.734 5.461 19.356 1.00 91.06 72 LYS A O 1
ATOM 590 N N . LYS A 1 73 ? 0.888 7.003 19.206 1.00 91.06 73 LYS A N 1
ATOM 591 C CA . LYS A 1 73 ? 0.345 7.907 20.232 1.00 91.06 73 LYS A CA 1
ATOM 592 C C . LYS A 1 73 ? -0.347 9.140 19.661 1.00 91.06 73 LYS A C 1
ATOM 594 O O . LYS A 1 73 ? -1.190 9.711 20.336 1.00 91.06 73 LYS A O 1
ATOM 599 N N . THR A 1 74 ? 0.056 9.588 18.476 1.00 94.75 74 THR A N 1
ATOM 600 C CA . THR A 1 74 ? -0.240 10.955 18.021 1.00 94.75 74 THR A CA 1
ATOM 601 C C . THR A 1 74 ? -0.731 11.038 16.587 1.00 94.75 74 THR A C 1
ATOM 603 O O . THR A 1 74 ? -1.195 12.101 16.187 1.00 94.75 74 THR A O 1
ATOM 606 N N . ASP A 1 75 ? -0.614 9.971 15.793 1.00 96.75 75 ASP A N 1
ATOM 607 C CA . ASP A 1 75 ? -0.970 10.055 14.381 1.00 96.75 75 ASP A CA 1
ATOM 608 C C . ASP A 1 75 ? -2.501 9.986 14.199 1.00 96.75 75 ASP A C 1
ATOM 610 O O . ASP A 1 75 ? -3.121 8.982 14.569 1.00 96.75 75 ASP A O 1
ATOM 614 N N . PRO A 1 76 ? -3.135 11.022 13.618 1.00 96.31 76 PRO A N 1
ATOM 615 C CA . PRO A 1 76 ? -4.586 11.066 13.444 1.00 96.31 76 PRO A CA 1
ATOM 616 C C . PRO A 1 76 ? -5.105 10.019 12.449 1.00 96.31 76 PRO A C 1
ATOM 618 O O . PRO A 1 76 ? -6.310 9.792 12.379 1.00 96.31 76 PRO A O 1
ATOM 621 N N . ARG A 1 77 ? -4.217 9.364 11.689 1.00 96.31 77 ARG A N 1
ATOM 622 C CA . ARG A 1 77 ? -4.568 8.330 10.708 1.00 96.31 77 ARG A CA 1
ATOM 623 C C . ARG A 1 77 ? -4.740 6.945 11.340 1.00 96.31 77 ARG A C 1
ATOM 625 O O . ARG A 1 77 ? -5.236 6.043 10.670 1.00 96.31 77 ARG A O 1
ATOM 632 N N . LEU A 1 78 ? -4.386 6.757 12.619 1.00 96.06 78 LEU A N 1
ATOM 633 C CA . LEU A 1 78 ? -4.510 5.466 13.317 1.00 96.06 78 LEU A CA 1
ATOM 634 C C . LEU A 1 78 ? -5.921 4.846 13.279 1.00 96.06 78 LEU A C 1
ATOM 636 O O . LEU A 1 78 ? -6.002 3.642 13.066 1.00 96.06 78 LEU A O 1
ATOM 640 N N . PRO A 1 79 ? -7.036 5.593 13.408 1.00 95.06 79 PRO A N 1
ATOM 641 C CA . PRO A 1 79 ? -8.379 5.003 13.323 1.00 95.06 79 PRO A CA 1
ATOM 642 C C . PRO A 1 79 ? -8.738 4.445 11.933 1.00 95.06 79 PRO A C 1
ATOM 644 O O . PRO A 1 79 ? -9.747 3.755 11.771 1.00 95.06 79 PRO A O 1
ATOM 647 N N . LEU A 1 80 ? -7.945 4.770 10.907 1.00 94.75 80 LEU A N 1
ATOM 648 C CA . LEU A 1 80 ? -8.170 4.353 9.523 1.00 94.75 80 LEU A CA 1
ATOM 649 C C . LEU A 1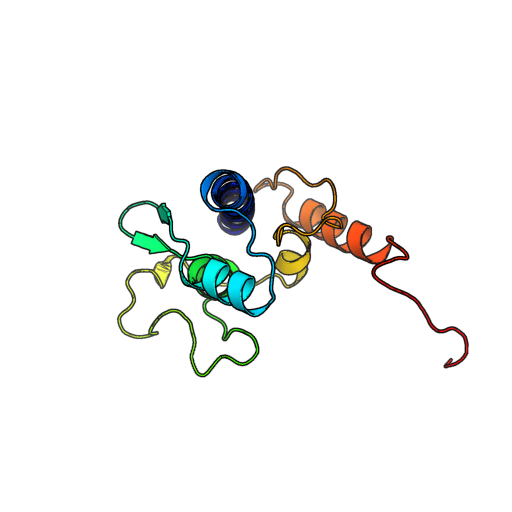 80 ? -7.431 3.056 9.166 1.00 94.75 80 LEU A C 1
ATOM 651 O O . LEU A 1 80 ? -7.680 2.508 8.091 1.00 94.75 80 LEU A O 1
ATOM 655 N N . ILE A 1 81 ? -6.543 2.563 10.037 1.00 95.56 81 ILE A N 1
ATOM 656 C CA . ILE A 1 81 ? -5.752 1.358 9.769 1.00 95.56 81 ILE A CA 1
ATOM 657 C C . ILE A 1 81 ? -6.645 0.119 9.654 1.00 95.56 81 ILE A C 1
ATOM 659 O O . ILE A 1 81 ? -7.712 0.018 10.264 1.00 95.56 81 ILE A O 1
ATOM 663 N N . VAL A 1 82 ? -6.189 -0.849 8.868 1.00 95.00 82 VAL A N 1
ATOM 664 C CA . VAL A 1 82 ? -6.812 -2.168 8.791 1.00 95.00 82 VAL A CA 1
ATOM 665 C C . VAL A 1 82 ? -6.386 -2.990 10.007 1.00 95.00 82 VAL A C 1
ATOM 667 O O . VAL A 1 82 ? -5.198 -3.204 10.232 1.00 95.00 82 VAL A O 1
ATOM 670 N N . GLU A 1 83 ? -7.360 -3.466 10.781 1.00 91.19 83 GLU A N 1
ATOM 671 C CA . GLU A 1 83 ? -7.113 -4.292 11.972 1.00 91.19 83 GLU A CA 1
ATOM 672 C C . GLU A 1 83 ? -6.754 -5.737 11.589 1.00 91.19 83 GLU A C 1
ATOM 674 O O . GLU A 1 83 ? -5.722 -6.268 12.001 1.00 91.19 83 GLU A O 1
ATOM 679 N N . ASN A 1 84 ? -7.573 -6.352 10.731 1.00 90.06 84 ASN A N 1
ATOM 680 C CA . ASN A 1 84 ? -7.378 -7.719 10.252 1.00 90.06 84 ASN A CA 1
ATOM 681 C C . ASN A 1 84 ? -6.587 -7.711 8.942 1.00 90.06 84 ASN A C 1
ATOM 683 O O . ASN A 1 84 ? -7.152 -7.576 7.857 1.00 90.06 84 ASN A O 1
ATOM 687 N N . VAL A 1 85 ? -5.263 -7.810 9.063 1.00 88.69 85 VAL A N 1
ATOM 688 C CA . VAL A 1 85 ? -4.347 -7.808 7.917 1.00 88.69 85 VAL A CA 1
ATOM 689 C C . VAL A 1 85 ? -4.398 -9.148 7.187 1.00 88.69 85 VAL A C 1
ATOM 691 O O . VAL A 1 85 ? -4.125 -10.189 7.781 1.00 88.69 85 VAL A O 1
ATOM 694 N N . ASP A 1 86 ? -4.658 -9.095 5.886 1.00 90.94 86 ASP A N 1
ATOM 695 C CA . ASP A 1 86 ? -4.642 -10.244 4.982 1.00 90.94 86 ASP A CA 1
ATOM 696 C C . ASP A 1 86 ? -3.322 -10.282 4.202 1.00 90.94 86 ASP A C 1
ATOM 698 O O . ASP A 1 86 ? -3.023 -9.359 3.448 1.00 90.94 86 ASP A O 1
ATOM 702 N N . SER A 1 87 ? -2.514 -11.334 4.355 1.00 90.06 87 SER A N 1
ATOM 703 C CA . SER A 1 87 ? -1.229 -11.443 3.647 1.00 90.06 87 SER A CA 1
ATOM 704 C C . SER A 1 87 ? -1.385 -11.441 2.126 1.00 90.06 87 SER A C 1
ATOM 706 O O . SER A 1 87 ? -0.466 -11.010 1.426 1.00 90.06 87 SER A O 1
ATOM 708 N N . ARG A 1 88 ? -2.554 -11.843 1.609 1.00 92.19 88 ARG A N 1
ATOM 709 C CA . ARG A 1 88 ? -2.836 -11.851 0.172 1.00 92.19 88 ARG A CA 1
ATOM 710 C C . ARG A 1 88 ? -2.895 -10.448 -0.427 1.00 92.19 88 ARG A C 1
ATOM 712 O O . ARG A 1 88 ? -2.810 -10.321 -1.645 1.00 92.19 88 ARG A O 1
ATOM 719 N N . LEU A 1 89 ? -2.965 -9.393 0.398 1.00 90.69 89 LEU A N 1
ATOM 720 C CA . LEU A 1 89 ? -2.883 -8.005 -0.069 1.00 90.69 89 LEU A CA 1
ATOM 721 C C . LEU A 1 89 ? -1.647 -7.771 -0.948 1.00 90.69 89 LEU A C 1
ATOM 723 O O . LEU A 1 89 ? -1.727 -7.003 -1.897 1.00 90.69 89 LEU A O 1
ATOM 727 N N . HIS A 1 90 ? -0.533 -8.462 -0.683 1.00 89.62 90 HIS A N 1
ATOM 728 C CA . HIS A 1 90 ? 0.698 -8.310 -1.461 1.00 89.62 90 HIS A CA 1
ATOM 729 C C . HIS A 1 90 ? 0.548 -8.763 -2.920 1.00 89.62 90 HIS A C 1
ATOM 731 O O . HIS A 1 90 ? 1.201 -8.193 -3.785 1.00 89.62 90 HIS A O 1
ATOM 737 N N . PHE A 1 91 ? -0.345 -9.716 -3.208 1.00 87.56 91 PHE A N 1
ATOM 738 C CA . PHE A 1 91 ? -0.664 -10.121 -4.582 1.00 87.56 91 PHE A CA 1
ATOM 739 C C . PHE A 1 91 ? -1.645 -9.162 -5.261 1.00 87.56 91 PHE A C 1
ATOM 741 O O . PHE A 1 91 ? -1.727 -9.122 -6.485 1.00 87.56 91 PHE A O 1
ATOM 748 N N . GLY A 1 92 ? -2.406 -8.397 -4.472 1.00 88.12 92 GLY A N 1
ATOM 749 C CA . GLY A 1 92 ? -3.389 -7.456 -4.996 1.00 88.12 92 GLY A CA 1
ATOM 750 C C . GLY A 1 92 ? -2.891 -6.027 -5.186 1.00 88.12 92 GLY A C 1
ATOM 751 O O . GLY A 1 92 ? -3.495 -5.268 -5.951 1.00 88.12 92 GLY A O 1
ATOM 752 N N . LEU A 1 93 ? -1.800 -5.652 -4.516 1.00 88.19 93 LEU A N 1
ATOM 753 C CA . LEU A 1 93 ? -1.151 -4.360 -4.695 1.00 88.19 93 LEU A CA 1
ATOM 754 C C . LEU A 1 93 ? -0.241 -4.387 -5.920 1.00 88.19 93 LEU A C 1
ATOM 756 O O . LEU A 1 93 ? 0.729 -5.136 -5.993 1.00 88.19 93 LEU A O 1
ATOM 760 N N . ASN A 1 94 ? -0.546 -3.525 -6.881 1.00 74.75 94 ASN A N 1
ATOM 761 C CA . ASN A 1 94 ? 0.239 -3.379 -8.091 1.00 74.75 94 ASN A CA 1
ATOM 762 C C . ASN A 1 94 ? 1.460 -2.496 -7.795 1.00 74.75 94 ASN A C 1
ATOM 764 O O . AS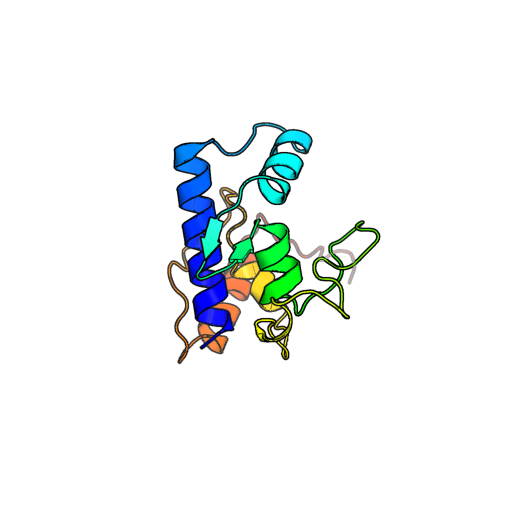N A 1 94 ? 1.328 -1.296 -7.560 1.00 74.75 94 ASN A O 1
ATOM 768 N N . CYS A 1 95 ? 2.656 -3.084 -7.821 1.00 67.25 95 CYS A N 1
ATOM 769 C CA . CYS A 1 95 ? 3.927 -2.368 -7.663 1.00 67.25 95 CYS A CA 1
ATOM 770 C C . CYS A 1 95 ? 4.432 -1.727 -8.972 1.00 67.25 95 CYS A C 1
ATOM 772 O O . CYS A 1 95 ? 5.530 -1.161 -9.018 1.00 67.25 95 CYS A O 1
ATOM 774 N N . GLY A 1 96 ? 3.638 -1.828 -10.041 1.00 58.19 96 GLY A N 1
ATOM 775 C CA . GLY A 1 96 ? 3.921 -1.279 -11.356 1.00 58.19 96 GLY A CA 1
ATOM 776 C C . GLY A 1 96 ? 4.848 -2.135 -12.219 1.00 58.19 96 GLY A C 1
ATOM 777 O O . GLY A 1 96 ? 5.334 -1.654 -13.238 1.00 58.19 96 GLY A O 1
ATOM 778 N N . ALA A 1 97 ? 5.132 -3.373 -11.804 1.00 58.53 97 ALA A N 1
ATOM 779 C CA . ALA A 1 97 ? 5.950 -4.309 -12.567 1.00 58.53 97 ALA A CA 1
ATOM 780 C C . ALA A 1 97 ? 5.151 -4.966 -13.708 1.00 58.53 97 ALA A C 1
ATOM 782 O O . ALA A 1 97 ? 3.935 -5.133 -13.618 1.00 58.53 97 ALA A O 1
ATOM 783 N N . GLN A 1 98 ? 5.857 -5.372 -14.768 1.00 49.31 98 GLN A N 1
ATOM 784 C CA . GLN A 1 98 ? 5.287 -6.020 -15.959 1.00 49.31 98 GLN A CA 1
ATOM 785 C C . GLN A 1 98 ? 4.501 -7.310 -15.649 1.00 49.31 98 GLN A C 1
ATOM 787 O O . GLN A 1 98 ? 3.611 -7.665 -16.413 1.00 49.31 98 GLN A O 1
ATOM 792 N N . SER A 1 99 ? 4.797 -7.976 -14.529 1.00 52.00 99 SER A N 1
ATOM 793 C CA . SER A 1 99 ? 4.208 -9.253 -14.101 1.00 52.00 99 SER A CA 1
ATOM 794 C C . SER A 1 99 ? 2.910 -9.126 -13.288 1.00 52.00 99 SER A C 1
ATOM 796 O O . SER A 1 99 ? 2.433 -10.106 -12.723 1.00 52.00 99 SER A O 1
ATOM 798 N N . CYS A 1 100 ? 2.316 -7.933 -13.172 1.00 54.28 100 CYS A N 1
ATOM 799 C CA . CYS A 1 100 ? 1.099 -7.767 -12.373 1.00 54.28 100 CYS A CA 1
ATOM 800 C C . CYS A 1 100 ? -0.142 -8.376 -13.072 1.00 54.28 100 CYS A C 1
ATOM 802 O O . CYS A 1 100 ? -0.468 -7.965 -14.189 1.00 54.28 100 CYS A O 1
ATOM 804 N N . PRO A 1 101 ? -0.875 -9.302 -12.416 1.00 51.69 101 PRO A N 1
ATOM 805 C CA . PRO A 1 101 ? -2.008 -10.003 -13.016 1.00 51.69 101 PRO A CA 1
ATOM 806 C C . PRO A 1 101 ? -3.217 -9.078 -13.283 1.00 51.69 101 PRO A C 1
ATOM 808 O O . PRO A 1 101 ? -3.356 -8.021 -12.658 1.00 51.69 101 PRO A O 1
ATOM 811 N N . PRO A 1 102 ? -4.144 -9.474 -14.180 1.00 53.56 102 PRO A N 1
ATOM 812 C CA . PRO A 1 102 ? -5.232 -8.638 -14.710 1.00 53.56 102 PRO A CA 1
ATOM 813 C C . PRO A 1 102 ? -6.402 -8.362 -13.742 1.00 53.56 102 PRO A C 1
ATOM 815 O O . PRO A 1 102 ? -7.512 -8.051 -14.183 1.00 53.56 102 PRO A O 1
ATOM 818 N N . VAL A 1 103 ? -6.203 -8.435 -12.422 1.00 56.91 103 VAL A N 1
ATOM 819 C CA . VAL A 1 103 ? -7.270 -8.109 -11.461 1.00 56.91 103 VAL A CA 1
ATOM 820 C C . VAL A 1 103 ? -7.381 -6.591 -11.335 1.00 56.91 103 VAL A C 1
ATOM 822 O O . VAL A 1 103 ? -6.657 -5.938 -10.585 1.00 56.91 103 VAL A O 1
ATOM 825 N N . ASN A 1 104 ? -8.282 -6.012 -12.128 1.00 65.88 104 ASN A N 1
ATOM 826 C CA . ASN A 1 104 ? -8.393 -4.563 -12.250 1.00 65.88 104 ASN A CA 1
ATOM 827 C C . ASN A 1 104 ? -9.162 -3.893 -11.101 1.00 65.88 104 ASN A C 1
ATOM 829 O O . ASN A 1 104 ? -8.913 -2.713 -10.855 1.00 65.88 104 ASN A O 1
ATOM 833 N N . TYR A 1 105 ? -10.044 -4.606 -10.386 1.00 81.50 105 TYR A N 1
ATOM 834 C CA . TYR A 1 105 ? -10.862 -4.022 -9.316 1.00 81.50 105 TYR A CA 1
ATOM 835 C C . TYR A 1 105 ? -11.215 -5.046 -8.234 1.00 81.50 105 TYR A C 1
ATOM 837 O O . TYR A 1 105 ? -11.603 -6.167 -8.548 1.00 81.50 105 TYR A O 1
ATOM 845 N N . TYR A 1 106 ? -11.127 -4.622 -6.975 1.00 90.94 106 TYR A N 1
ATOM 846 C CA . TYR A 1 106 ? -11.545 -5.383 -5.800 1.00 90.94 106 TYR A CA 1
ATOM 847 C C . TYR A 1 106 ? -12.891 -4.876 -5.283 1.00 90.94 106 TYR A C 1
ATOM 849 O O . TYR A 1 106 ? -13.086 -3.670 -5.104 1.00 90.94 106 TYR A O 1
ATOM 857 N N . THR A 1 107 ? -13.820 -5.773 -4.993 1.00 93.75 107 THR A N 1
ATOM 858 C CA . THR A 1 107 ? -15.142 -5.456 -4.451 1.00 93.75 107 THR A CA 1
ATOM 859 C C . THR A 1 107 ? -15.232 -5.842 -2.981 1.00 93.75 107 THR A C 1
ATOM 861 O O . THR A 1 107 ? -14.566 -6.751 -2.497 1.00 93.75 107 THR A O 1
ATOM 864 N N . ALA A 1 108 ? -16.064 -5.138 -2.211 1.00 93.56 108 ALA A N 1
ATOM 865 C CA . ALA A 1 108 ? -16.221 -5.460 -0.793 1.00 93.56 108 ALA A CA 1
ATOM 866 C C . ALA A 1 108 ? -16.854 -6.845 -0.574 1.00 93.56 108 ALA A C 1
ATOM 868 O O . ALA A 1 108 ? -16.591 -7.461 0.455 1.00 93.56 108 ALA A O 1
ATOM 869 N N . GLN A 1 109 ? -17.683 -7.285 -1.521 1.00 94.50 109 GLN A N 1
ATOM 870 C CA . GLN A 1 109 ? -18.457 -8.519 -1.489 1.00 94.50 109 GLN A CA 1
ATOM 871 C C . GLN A 1 109 ? -17.604 -9.738 -1.845 1.00 94.50 109 GLN A C 1
ATOM 873 O O . GLN A 1 109 ? -17.740 -10.767 -1.193 1.00 94.50 109 GLN A O 1
ATOM 878 N N . ASN A 1 110 ? -16.708 -9.614 -2.831 1.00 93.25 110 ASN A N 1
ATOM 879 C CA . ASN A 1 110 ? -15.927 -10.744 -3.343 1.00 93.25 110 ASN A CA 1
ATOM 880 C C . ASN A 1 110 ? -14.442 -10.690 -2.960 1.00 93.25 110 ASN A C 1
ATOM 882 O O . ASN A 1 110 ? -13.665 -11.491 -3.472 1.00 93.25 110 ASN A O 1
ATOM 886 N N . LEU A 1 111 ? -14.051 -9.789 -2.049 1.00 92.69 111 LEU A N 1
ATOM 887 C CA . LEU A 1 111 ? -12.651 -9.523 -1.701 1.00 92.69 111 LEU A CA 1
ATOM 888 C C . LEU A 1 111 ? -11.835 -10.791 -1.417 1.00 92.69 111 LEU A C 1
ATOM 890 O O . LEU A 1 111 ? -10.703 -10.901 -1.873 1.00 92.69 111 LEU A O 1
ATOM 894 N N . ASP A 1 112 ? -12.396 -11.740 -0.666 1.00 94.06 112 ASP A N 1
ATOM 895 C CA . ASP A 1 112 ? -11.705 -12.988 -0.326 1.00 94.06 112 ASP A CA 1
ATOM 896 C C . ASP A 1 112 ? -11.353 -13.810 -1.575 1.00 94.06 112 ASP A C 1
ATOM 898 O O . ASP A 1 112 ? -10.202 -14.207 -1.776 1.00 94.06 112 ASP A O 1
ATOM 902 N N . GLN A 1 113 ? -12.341 -14.003 -2.448 1.00 93.25 113 GLN A N 1
ATOM 903 C CA . GLN A 1 113 ? -12.192 -14.751 -3.687 1.00 93.25 113 GLN A CA 1
ATOM 904 C C . GLN A 1 113 ? -11.279 -14.016 -4.677 1.00 93.25 113 GLN A C 1
ATOM 906 O O . GLN A 1 113 ? -10.441 -14.647 -5.313 1.00 93.25 113 GLN A O 1
ATOM 911 N N . GLU A 1 114 ? -11.393 -12.693 -4.787 1.00 92.94 114 GLU A N 1
ATOM 912 C CA . GLU A 1 114 ? -10.542 -11.864 -5.651 1.00 92.94 114 GLU A CA 1
ATOM 913 C C . GLU A 1 114 ? -9.072 -11.904 -5.204 1.00 92.94 114 GLU A C 1
ATOM 915 O O . GLU A 1 114 ? -8.183 -12.094 -6.032 1.00 92.94 114 GLU A O 1
ATOM 920 N N . LEU A 1 115 ? -8.802 -11.804 -3.897 1.00 92.12 115 LEU A N 1
ATOM 921 C CA . LEU A 1 115 ? -7.450 -11.938 -3.345 1.00 92.12 115 LEU A CA 1
ATOM 922 C C . LEU A 1 115 ? -6.891 -13.352 -3.520 1.00 92.12 115 LEU A C 1
ATOM 924 O O . LEU A 1 115 ? -5.703 -13.516 -3.795 1.00 92.12 115 LEU A O 1
ATOM 928 N N . ARG A 1 116 ? -7.735 -14.383 -3.383 1.00 93.06 116 ARG A N 1
ATOM 929 C CA . ARG A 1 116 ? -7.345 -15.772 -3.659 1.00 93.06 116 ARG A CA 1
ATOM 930 C C . ARG A 1 116 ? -6.946 -15.958 -5.122 1.00 93.06 116 ARG A C 1
ATOM 932 O O . ARG A 1 116 ? -5.935 -16.600 -5.383 1.00 93.06 116 ARG A O 1
ATOM 939 N N . LEU A 1 117 ? -7.717 -15.401 -6.056 1.00 90.81 117 LEU A N 1
ATOM 940 C CA . LEU A 1 117 ? -7.415 -15.468 -7.487 1.00 90.81 117 LEU A CA 1
ATOM 941 C C . LEU A 1 117 ? -6.132 -14.711 -7.833 1.00 90.81 117 LEU A C 1
ATOM 943 O O . LEU A 1 117 ? -5.321 -15.235 -8.585 1.00 90.81 117 LEU A O 1
ATOM 947 N N . ALA A 1 118 ? -5.916 -13.527 -7.253 1.00 89.06 118 ALA A N 1
ATOM 948 C CA . ALA A 1 118 ? -4.676 -12.776 -7.449 1.00 89.06 118 ALA A CA 1
ATOM 949 C C . ALA A 1 118 ? -3.445 -13.569 -6.974 1.00 89.06 118 ALA A C 1
ATOM 951 O O . ALA A 1 118 ? -2.439 -13.628 -7.676 1.00 89.06 118 ALA A O 1
ATOM 952 N N . ALA A 1 119 ? -3.542 -14.219 -5.809 1.00 90.19 119 ALA A N 1
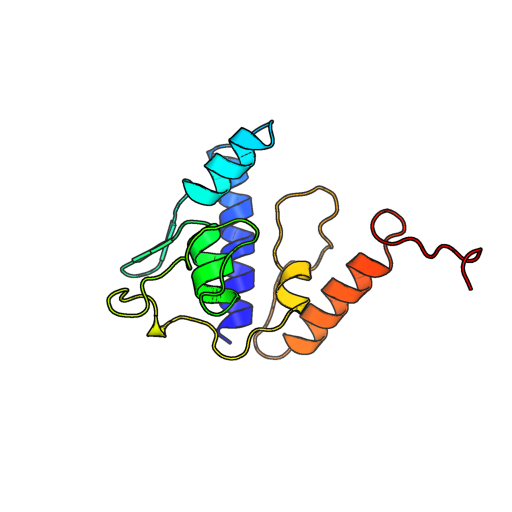ATOM 953 C CA . ALA A 1 119 ? -2.477 -15.068 -5.281 1.00 90.19 119 ALA A CA 1
ATOM 954 C C . ALA A 1 119 ? -2.230 -16.313 -6.148 1.00 90.19 119 ALA A C 1
ATOM 956 O O . ALA A 1 119 ? -1.082 -16.631 -6.442 1.00 90.19 119 ALA A O 1
ATOM 957 N N . ALA A 1 120 ? -3.295 -16.999 -6.576 1.00 89.56 120 ALA A N 1
ATOM 958 C CA . ALA A 1 120 ? -3.187 -18.169 -7.447 1.00 89.56 120 ALA A CA 1
ATOM 959 C C . ALA A 1 120 ? -2.531 -17.810 -8.786 1.00 89.56 120 ALA A C 1
ATOM 961 O O . ALA A 1 120 ? -1.552 -18.443 -9.160 1.00 89.56 120 ALA A O 1
ATOM 962 N N . ALA A 1 121 ? -2.989 -16.734 -9.433 1.00 86.69 121 ALA A N 1
ATOM 963 C CA . ALA A 1 121 ? -2.433 -16.269 -10.700 1.00 86.69 121 ALA A CA 1
ATOM 964 C C . ALA A 1 121 ? -0.937 -15.932 -10.600 1.00 86.69 121 ALA A C 1
ATOM 966 O O . ALA A 1 121 ? -0.186 -16.209 -11.527 1.00 86.69 121 ALA A O 1
ATOM 967 N N . PHE A 1 122 ? -0.488 -15.363 -9.475 1.00 86.06 122 PHE A N 1
ATOM 968 C CA . PHE A 1 122 ? 0.937 -15.121 -9.247 1.00 86.06 122 PHE A CA 1
ATOM 969 C C . PHE A 1 122 ? 1.740 -16.426 -9.161 1.00 86.06 122 PHE A C 1
ATOM 971 O O . PHE A 1 122 ? 2.827 -16.507 -9.724 1.00 86.06 122 PHE A O 1
ATOM 978 N N . CYS A 1 123 ? 1.221 -17.431 -8.451 1.00 86.69 123 CYS A N 1
ATOM 979 C CA . CYS A 1 123 ? 1.898 -18.715 -8.259 1.00 86.69 123 CYS A CA 1
ATOM 980 C C . CYS A 1 123 ? 1.857 -19.629 -9.493 1.00 86.69 123 CYS A C 1
ATOM 982 O O . CYS A 1 123 ? 2.725 -20.484 -9.625 1.00 86.69 123 CYS A O 1
ATOM 984 N N . GLU A 1 124 ? 0.845 -19.488 -10.349 1.00 86.94 124 GLU A N 1
ATOM 985 C CA . GLU A 1 124 ? 0.700 -20.242 -11.604 1.00 86.94 124 GLU A CA 1
ATOM 986 C C . GLU A 1 124 ? 1.617 -19.715 -12.720 1.00 86.94 124 GLU A C 1
ATOM 988 O O . GLU A 1 124 ? 1.841 -20.405 -13.710 1.00 86.94 124 GLU A O 1
ATOM 993 N N . ASP A 1 125 ? 2.162 -18.508 -12.567 1.00 84.38 125 ASP A N 1
ATOM 994 C CA . ASP A 1 125 ? 3.154 -17.945 -13.479 1.00 84.38 125 ASP A CA 1
ATOM 995 C C . ASP A 1 125 ? 4.542 -18.553 -13.205 1.00 84.38 125 ASP A C 1
ATOM 997 O O . ASP A 1 125 ? 5.170 -18.296 -12.169 1.00 84.38 125 ASP A O 1
ATOM 1001 N N . GLU A 1 126 ? 5.032 -19.344 -14.165 1.00 82.00 126 GLU A N 1
ATOM 1002 C CA . GLU A 1 126 ? 6.334 -20.028 -14.122 1.00 82.00 126 GLU A CA 1
ATOM 1003 C C . GLU A 1 126 ? 7.522 -19.065 -13.936 1.00 82.00 126 GLU A C 1
ATOM 1005 O O . GLU A 1 126 ? 8.581 -19.472 -13.456 1.00 82.00 126 GLU A O 1
ATOM 1010 N N . GLY A 1 127 ? 7.362 -17.778 -14.271 1.00 84.12 127 GLY A N 1
ATOM 1011 C CA . GLY A 1 127 ? 8.376 -16.749 -14.038 1.00 84.12 127 GLY A CA 1
ATOM 1012 C C . GLY A 1 127 ? 8.510 -16.318 -12.573 1.00 84.12 127 GLY A C 1
ATOM 1013 O O . GLY A 1 127 ? 9.518 -15.709 -12.210 1.00 84.12 127 GLY A O 1
ATOM 1014 N N . ASN A 1 128 ? 7.524 -16.627 -11.725 1.00 82.81 128 ASN A N 1
ATOM 1015 C CA . ASN A 1 128 ? 7.475 -16.180 -10.330 1.00 82.81 128 ASN A CA 1
ATOM 1016 C C . ASN A 1 128 ? 7.763 -17.303 -9.325 1.00 82.81 128 ASN A C 1
ATOM 1018 O O . ASN A 1 128 ? 8.369 -17.046 -8.281 1.00 82.81 128 ASN A O 1
ATOM 1022 N N . VAL A 1 129 ? 7.314 -18.532 -9.602 1.00 83.50 129 VAL A N 1
ATOM 1023 C CA . VAL A 1 129 ? 7.442 -19.673 -8.683 1.00 83.50 129 VAL A CA 1
ATOM 1024 C C . VAL A 1 129 ? 7.909 -20.914 -9.439 1.00 83.50 129 VAL A C 1
ATOM 1026 O O . VAL A 1 129 ? 7.257 -21.373 -10.366 1.00 83.50 129 VAL A O 1
ATOM 1029 N N . SER A 1 130 ? 9.013 -21.509 -8.985 1.00 84.44 130 SER A N 1
ATOM 1030 C CA . SER A 1 130 ? 9.530 -22.782 -9.500 1.00 84.44 130 SER A CA 1
ATOM 1031 C C . SER A 1 130 ? 9.681 -23.798 -8.370 1.00 84.44 130 SER A C 1
ATOM 1033 O O . SER A 1 130 ? 10.261 -23.479 -7.327 1.00 84.44 130 SER A O 1
ATOM 1035 N N . ILE A 1 131 ? 9.219 -25.030 -8.582 1.00 82.44 131 ILE A N 1
ATOM 1036 C CA . ILE A 1 131 ? 9.425 -26.140 -7.645 1.00 82.44 131 ILE A CA 1
ATOM 1037 C C . ILE A 1 131 ? 10.691 -26.888 -8.064 1.00 82.44 131 ILE A C 1
ATOM 1039 O O . ILE A 1 131 ? 10.807 -27.339 -9.198 1.00 82.44 131 ILE A O 1
ATOM 1043 N N . ASN A 1 132 ? 11.650 -27.015 -7.148 1.00 83.00 132 ASN A N 1
ATOM 1044 C CA . ASN A 1 132 ? 12.817 -27.862 -7.365 1.00 83.00 132 ASN A CA 1
ATOM 1045 C C . ASN A 1 132 ? 12.472 -29.295 -6.932 1.00 83.00 132 ASN A C 1
ATOM 1047 O O . ASN A 1 132 ? 12.433 -29.582 -5.734 1.00 83.00 132 ASN A O 1
ATOM 1051 N N . GLU A 1 133 ? 12.189 -30.167 -7.901 1.00 78.19 133 GLU A N 1
ATOM 1052 C CA . GLU A 1 133 ? 11.789 -31.557 -7.644 1.00 78.19 133 GLU A CA 1
ATOM 1053 C C . GLU A 1 133 ? 12.943 -32.448 -7.140 1.00 78.19 133 GLU A C 1
ATOM 1055 O O . GLU A 1 133 ? 12.685 -33.482 -6.527 1.00 78.19 133 GLU A O 1
ATOM 1060 N N . ASP A 1 134 ? 14.202 -32.013 -7.279 1.00 76.12 134 ASP A N 1
ATOM 1061 C CA . ASP A 1 134 ? 15.399 -32.780 -6.892 1.00 76.12 134 ASP A CA 1
ATOM 1062 C C . ASP A 1 134 ? 15.733 -32.704 -5.388 1.00 76.12 134 ASP A C 1
ATOM 1064 O O . ASP A 1 134 ? 16.703 -33.303 -4.923 1.00 76.12 134 ASP A O 1
ATOM 1068 N N . LYS A 1 135 ? 14.958 -31.945 -4.602 1.00 61.09 135 LYS A N 1
ATOM 1069 C CA . LYS A 1 135 ? 15.158 -31.763 -3.149 1.00 61.09 135 LYS A CA 1
ATOM 1070 C C . LYS A 1 135 ? 14.040 -32.366 -2.293 1.00 61.09 135 LYS A C 1
ATOM 1072 O O . LYS A 1 135 ? 13.775 -31.854 -1.203 1.00 61.09 135 LYS A O 1
ATOM 1077 N N . ARG A 1 136 ? 13.366 -33.405 -2.788 1.00 52.78 136 ARG A N 1
ATOM 1078 C CA . ARG A 1 136 ? 12.287 -34.078 -2.056 1.00 52.78 136 ARG A CA 1
ATOM 1079 C C . ARG A 1 136 ? 12.785 -35.150 -1.092 1.00 52.78 136 ARG A C 1
ATOM 1081 O O . ARG A 1 136 ? 13.711 -35.900 -1.465 1.00 52.78 136 ARG A O 1
#

pLDDT: mean 87.76, std 10.98, range [49.31, 97.69]

Sequence (136 aa):
GKIAFGINLYNLMIK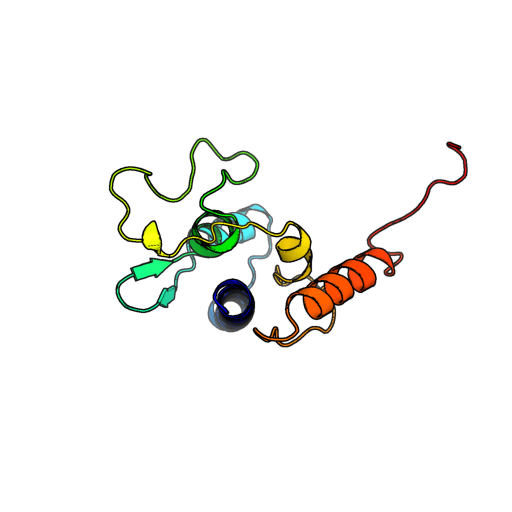YAFLKVGAGDTDYNRLVFFNKVSFRVGPHIYNFQDWENGILRGNRKAPYALSVQFSKKTDPRLPLIVENVDSRLHFGLNCGAQSCPPVNYYTAQNLDQELRLAAAAFCEDEGNVSINEDKR